Protein AF-F3QTE6-F1 (afdb_monomer_lite)

Sequence (58 aa):
MNTTSGSGIKEVVATEDSLVDVYTINGQLVRQNVQASQALNGLKKGMYVIKGNKVLVR

Structure (mmCIF, N/CA/C/O backbone):
data_AF-F3QTE6-F1
#
_entry.id   AF-F3QTE6-F1
#
loop_
_atom_site.group_PDB
_atom_site.id
_atom_site.type_symbol
_atom_site.label_atom_id
_atom_site.label_alt_id
_atom_site.label_comp_id
_atom_site.label_asym_id
_atom_site.label_entity_id
_atom_site.label_seq_id
_atom_site.pdbx_PDB_ins_code
_atom_site.Cartn_x
_atom_site.Cartn_y
_atom_site.Cartn_z
_atom_site.occupancy
_atom_site.B_iso_or_equiv
_atom_site.auth_seq_id
_atom_site.auth_comp_id
_atom_site.auth_asym_id
_atom_site.auth_atom_id
_atom_site.pdbx_PDB_model_num
ATOM 1 N N . MET A 1 1 ? 58.662 -9.391 0.686 1.00 44.59 1 MET A N 1
ATOM 2 C CA . MET A 1 1 ? 57.547 -9.272 1.646 1.00 44.59 1 MET A CA 1
ATOM 3 C C . MET A 1 1 ? 56.278 -9.119 0.830 1.00 44.59 1 MET A C 1
ATOM 5 O O . MET A 1 1 ? 56.171 -8.131 0.120 1.00 44.59 1 MET A O 1
ATOM 9 N N . ASN A 1 2 ? 55.367 -10.091 0.878 1.00 43.50 2 ASN A N 1
ATOM 10 C CA . ASN A 1 2 ? 54.077 -10.010 0.193 1.00 43.50 2 ASN A CA 1
ATOM 11 C C . ASN A 1 2 ? 52.981 -10.039 1.256 1.00 43.50 2 ASN A C 1
ATOM 13 O O . ASN A 1 2 ? 52.855 -11.046 1.944 1.00 43.50 2 ASN A O 1
ATOM 17 N N . THR A 1 3 ? 52.184 -8.975 1.369 1.00 50.47 3 THR A N 1
ATOM 18 C CA . THR A 1 3 ? 50.843 -9.051 1.967 1.00 50.47 3 THR A CA 1
ATOM 19 C C . THR A 1 3 ? 49.906 -8.158 1.152 1.00 50.47 3 THR A C 1
ATOM 21 O O . THR A 1 3 ? 49.882 -6.940 1.282 1.00 50.47 3 THR A O 1
ATOM 24 N N . THR A 1 4 ? 49.193 -8.780 0.216 1.00 56.94 4 THR A N 1
ATOM 25 C CA . THR A 1 4 ? 48.128 -8.152 -0.568 1.00 56.94 4 THR A CA 1
ATOM 26 C C . THR A 1 4 ? 46.911 -8.004 0.336 1.00 56.94 4 THR A C 1
ATOM 28 O O . THR A 1 4 ? 46.373 -9.004 0.807 1.00 56.94 4 THR A O 1
ATOM 31 N N . SER A 1 5 ? 46.497 -6.763 0.592 1.00 62.19 5 SER A N 1
ATOM 32 C CA . SER A 1 5 ? 45.301 -6.417 1.359 1.00 62.19 5 SER A CA 1
ATOM 33 C C . SER A 1 5 ? 44.067 -7.069 0.735 1.00 62.19 5 SER A C 1
ATOM 35 O O . SER A 1 5 ? 43.545 -6.606 -0.279 1.00 62.19 5 SER A O 1
ATOM 37 N N . GLY A 1 6 ? 43.614 -8.175 1.323 1.00 56.62 6 GLY A N 1
ATOM 38 C CA . GLY A 1 6 ? 42.374 -8.832 0.940 1.00 56.62 6 GLY A CA 1
ATOM 39 C C . GLY A 1 6 ? 41.199 -7.938 1.312 1.00 56.62 6 GLY A C 1
ATOM 40 O O . GLY A 1 6 ? 40.809 -7.878 2.475 1.00 56.62 6 GLY A O 1
ATOM 41 N N . SER A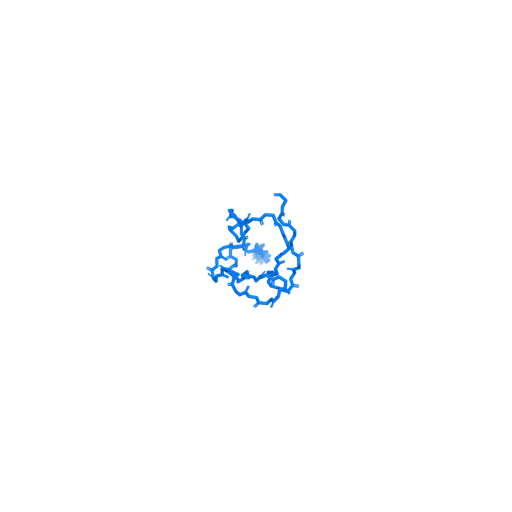 1 7 ? 40.637 -7.225 0.336 1.00 63.41 7 SER A N 1
ATOM 42 C CA . SER A 1 7 ? 39.355 -6.547 0.520 1.00 63.41 7 SER A CA 1
ATOM 43 C C . SER A 1 7 ? 38.266 -7.614 0.551 1.00 63.41 7 SER A C 1
ATOM 45 O O . SER A 1 7 ? 37.757 -8.022 -0.492 1.00 63.41 7 SER A O 1
ATOM 47 N N . GLY A 1 8 ? 37.930 -8.075 1.758 1.00 59.25 8 GLY A N 1
ATOM 48 C CA . GLY A 1 8 ? 36.706 -8.828 2.008 1.00 59.25 8 GLY A CA 1
ATOM 49 C C . GLY A 1 8 ? 35.507 -8.082 1.423 1.00 59.25 8 GLY A C 1
ATOM 50 O O . GLY A 1 8 ? 35.508 -6.850 1.352 1.00 59.25 8 GLY A O 1
ATOM 51 N N . ILE A 1 9 ? 34.525 -8.837 0.933 1.00 69.31 9 ILE A N 1
ATOM 52 C CA . ILE A 1 9 ? 33.297 -8.312 0.331 1.00 69.31 9 ILE A CA 1
ATOM 53 C C . ILE A 1 9 ? 32.738 -7.236 1.265 1.00 69.31 9 ILE A C 1
ATOM 55 O O . ILE A 1 9 ? 32.424 -7.522 2.421 1.00 69.31 9 ILE A O 1
ATOM 59 N N . LYS A 1 10 ? 32.668 -5.992 0.776 1.00 60.97 10 LYS A N 1
ATOM 60 C CA . LYS A 1 10 ? 31.995 -4.913 1.496 1.00 60.97 10 LYS A CA 1
ATOM 61 C C . LYS A 1 10 ? 30.547 -5.348 1.655 1.00 60.97 10 LYS A C 1
ATOM 63 O O . LYS A 1 10 ? 29.902 -5.661 0.661 1.00 6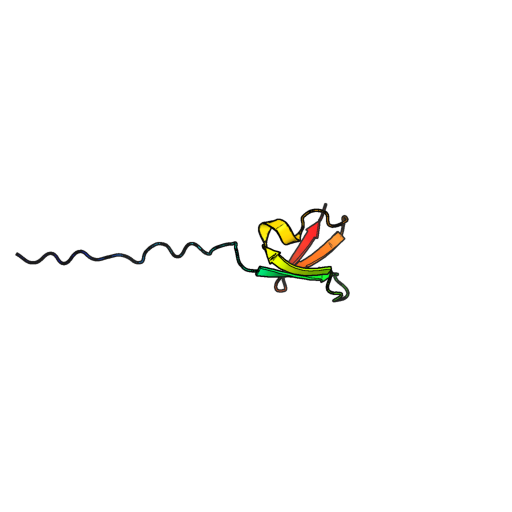0.97 10 LYS A O 1
ATOM 68 N N . GLU A 1 11 ? 30.125 -5.446 2.906 1.00 62.06 11 GLU A N 1
ATOM 69 C CA . GLU A 1 11 ? 28.772 -5.730 3.365 1.00 62.06 11 GLU A CA 1
ATOM 70 C C . GLU A 1 11 ? 27.713 -5.390 2.307 1.00 62.06 11 GLU A C 1
ATOM 72 O O . GLU A 1 11 ? 27.549 -4.232 1.916 1.00 62.06 11 GLU A O 1
ATOM 77 N N . VAL A 1 12 ? 27.016 -6.415 1.808 1.00 59.00 12 VAL A N 1
ATOM 78 C CA . VAL A 1 12 ? 25.834 -6.214 0.968 1.00 59.00 12 VAL A CA 1
ATOM 79 C C . VAL A 1 12 ? 24.725 -5.775 1.910 1.00 59.00 12 VAL A C 1
ATOM 81 O O . VAL A 1 12 ? 23.949 -6.589 2.408 1.00 59.00 12 VAL A O 1
ATOM 84 N N . VAL A 1 13 ? 24.684 -4.477 2.199 1.00 61.28 13 VAL A N 1
ATOM 85 C CA . VAL A 1 13 ? 23.521 -3.864 2.829 1.00 61.28 13 VAL A CA 1
ATOM 86 C C . VAL A 1 13 ? 22.407 -3.983 1.799 1.00 61.28 13 VAL A C 1
ATOM 88 O O . VAL A 1 13 ? 22.438 -3.316 0.764 1.00 61.28 13 VAL A O 1
ATOM 91 N N . ALA A 1 14 ? 21.457 -4.888 2.037 1.00 53.81 14 ALA A N 1
ATOM 92 C CA . ALA A 1 14 ? 20.206 -4.894 1.301 1.00 53.81 14 ALA A CA 1
ATOM 93 C C . ALA A 1 14 ? 19.562 -3.534 1.563 1.00 53.81 14 ALA A C 1
ATOM 95 O O . ALA A 1 14 ? 19.020 -3.295 2.639 1.00 53.81 14 ALA A O 1
ATOM 96 N N . THR A 1 15 ? 19.712 -2.604 0.624 1.00 54.78 15 THR A N 1
ATOM 97 C CA . THR A 1 15 ? 19.072 -1.305 0.728 1.00 54.78 15 THR A CA 1
ATOM 98 C C . THR A 1 15 ? 17.571 -1.567 0.714 1.00 54.78 15 THR A C 1
ATOM 100 O O . THR A 1 15 ? 16.975 -1.930 -0.305 1.00 54.78 15 THR A O 1
ATOM 103 N N . GLU A 1 16 ? 16.947 -1.431 1.885 1.00 57.78 16 GLU A N 1
ATOM 104 C CA . GLU A 1 16 ? 15.493 -1.520 2.041 1.00 57.78 16 GLU A CA 1
ATOM 105 C C . 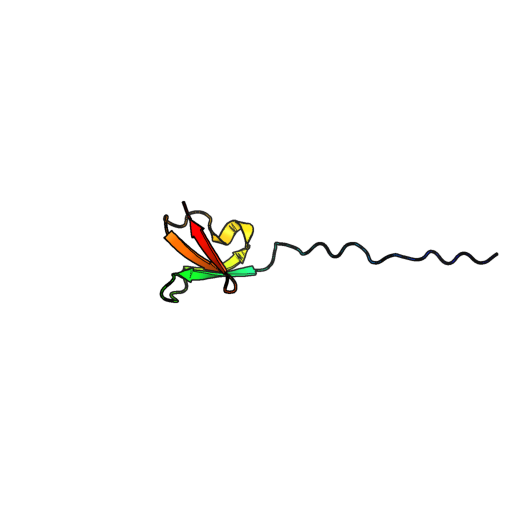GLU A 1 16 ? 14.765 -0.436 1.219 1.00 57.78 16 GLU A C 1
ATOM 107 O O . GLU A 1 16 ? 13.555 -0.515 1.016 1.00 57.78 16 GLU A O 1
ATOM 112 N N . ASP A 1 17 ? 15.516 0.499 0.626 1.00 60.72 17 ASP A N 1
ATOM 113 C CA . ASP A 1 17 ? 15.107 1.498 -0.369 1.00 60.72 17 ASP A CA 1
ATOM 114 C C . ASP A 1 17 ? 14.740 0.912 -1.741 1.00 60.72 17 ASP A C 1
ATOM 116 O O . ASP A 1 17 ? 14.793 1.581 -2.775 1.00 60.72 17 ASP A O 1
ATOM 120 N N . SER A 1 18 ? 14.332 -0.350 -1.787 1.00 79.62 18 SER A N 1
ATOM 121 C CA . SER A 1 18 ? 13.683 -0.860 -2.982 1.00 79.62 18 SER A CA 1
ATOM 122 C C . SER A 1 18 ? 12.308 -0.217 -3.129 1.00 79.62 18 SER A C 1
ATOM 124 O O . SER A 1 18 ? 11.455 -0.341 -2.248 1.00 79.62 18 SER A O 1
ATOM 126 N N . LEU A 1 19 ? 12.070 0.402 -4.282 1.00 90.88 19 LEU A N 1
ATOM 127 C CA . LEU A 1 19 ? 10.750 0.882 -4.673 1.00 90.88 19 LEU A CA 1
ATOM 128 C C . LEU A 1 19 ? 9.813 -0.321 -4.853 1.00 90.88 19 LEU A C 1
ATOM 130 O O . LEU A 1 19 ? 10.196 -1.348 -5.426 1.00 90.88 19 LEU A O 1
ATOM 134 N N . VAL A 1 20 ? 8.600 -0.217 -4.317 1.00 93.12 20 VAL A N 1
ATOM 135 C CA . VAL A 1 20 ? 7.595 -1.281 -4.322 1.00 93.12 20 VAL A CA 1
ATOM 136 C C . VAL A 1 20 ? 6.243 -0.756 -4.774 1.00 93.12 20 VAL A C 1
ATOM 138 O O . VAL A 1 20 ? 5.896 0.404 -4.556 1.00 93.12 20 VAL A O 1
ATOM 141 N N . ASP A 1 21 ? 5.456 -1.660 -5.341 1.00 94.94 21 ASP A N 1
ATOM 142 C CA . ASP A 1 21 ? 4.039 -1.446 -5.588 1.00 94.94 21 ASP A CA 1
ATOM 143 C C . ASP A 1 21 ? 3.224 -2.122 -4.482 1.00 94.94 21 ASP A C 1
ATOM 145 O O . ASP A 1 21 ? 3.578 -3.201 -3.988 1.00 94.94 21 ASP A O 1
ATOM 149 N N . VAL A 1 22 ? 2.127 -1.480 -4.093 1.00 95.19 22 VAL A N 1
ATOM 150 C CA . VAL A 1 22 ? 1.215 -1.938 -3.043 1.00 95.19 22 VAL A CA 1
ATOM 151 C C . VAL A 1 22 ? -0.138 -2.213 -3.666 1.00 95.19 22 VAL A C 1
ATOM 153 O O . VAL A 1 22 ? -0.727 -1.327 -4.287 1.00 95.19 22 VAL A O 1
ATOM 156 N N . TYR A 1 23 ? -0.662 -3.410 -3.436 1.00 96.56 23 TYR A N 1
ATOM 157 C CA . TYR A 1 23 ? -1.965 -3.837 -3.929 1.00 96.56 23 TYR A CA 1
ATOM 158 C C . TYR A 1 23 ? -2.909 -4.174 -2.776 1.00 96.56 23 TYR A C 1
ATOM 160 O O . TYR A 1 23 ? -2.472 -4.534 -1.682 1.00 96.56 23 TYR A O 1
ATOM 168 N N . THR A 1 24 ? -4.216 -4.094 -3.006 1.00 95.44 24 THR A N 1
ATOM 169 C CA . THR A 1 24 ? -5.203 -4.731 -2.122 1.00 95.44 24 THR A CA 1
ATOM 170 C C . THR A 1 24 ? -5.202 -6.247 -2.335 1.00 95.44 24 THR A C 1
ATOM 172 O O . THR A 1 24 ? -4.676 -6.748 -3.330 1.00 95.44 24 THR A O 1
ATOM 175 N N . ILE A 1 25 ? -5.856 -7.000 -1.446 1.00 94.62 25 ILE A N 1
ATOM 176 C CA . ILE A 1 25 ? -6.055 -8.450 -1.638 1.00 94.62 25 ILE A CA 1
ATOM 177 C C . ILE A 1 25 ? -6.810 -8.814 -2.925 1.00 94.62 25 ILE A C 1
ATOM 179 O O . ILE A 1 25 ? -6.673 -9.934 -3.404 1.00 94.62 25 ILE A O 1
ATOM 183 N N . ASN A 1 26 ? -7.572 -7.873 -3.489 1.00 94.31 26 ASN A N 1
ATOM 184 C CA . ASN A 1 26 ? -8.318 -8.060 -4.732 1.00 94.31 26 ASN A CA 1
ATOM 185 C C . ASN A 1 26 ? -7.459 -7.749 -5.973 1.00 94.31 26 ASN A C 1
ATOM 187 O O . ASN A 1 26 ? -7.973 -7.766 -7.085 1.00 94.31 26 ASN A O 1
ATOM 191 N N . GLY A 1 27 ? -6.174 -7.418 -5.793 1.00 93.38 27 GLY A N 1
ATOM 192 C CA . GLY A 1 27 ? -5.253 -7.083 -6.882 1.00 93.38 27 GLY A CA 1
ATOM 193 C C . GLY A 1 27 ? -5.343 -5.636 -7.373 1.00 93.38 27 GLY A C 1
ATOM 194 O O . GLY A 1 27 ? -4.734 -5.299 -8.383 1.00 93.38 27 GLY A O 1
ATOM 195 N N . GLN A 1 28 ? -6.070 -4.755 -6.679 1.00 95.94 28 GLN A N 1
ATOM 196 C CA . GLN A 1 28 ? -6.134 -3.340 -7.051 1.00 95.94 28 GLN A CA 1
ATOM 197 C C . GLN A 1 28 ? -4.854 -2.617 -6.625 1.00 95.94 28 GLN A C 1
ATOM 199 O O . GLN A 1 28 ? -4.494 -2.672 -5.450 1.00 95.94 28 GLN A O 1
ATOM 204 N N . LEU A 1 29 ? -4.214 -1.897 -7.548 1.00 95.06 29 LEU A N 1
ATOM 205 C CA . LEU A 1 29 ? -3.064 -1.041 -7.255 1.00 95.06 29 LEU A CA 1
ATOM 206 C C . LEU A 1 29 ? -3.488 0.127 -6.351 1.00 95.06 29 LEU A C 1
ATOM 208 O O . LEU A 1 29 ? -4.382 0.901 -6.689 1.00 95.06 29 LEU A O 1
ATOM 212 N N . VAL A 1 30 ? -2.847 0.234 -5.191 1.00 95.38 30 VAL A N 1
ATOM 213 C CA . VAL A 1 30 ? -3.079 1.288 -4.190 1.00 95.38 30 VAL A CA 1
ATOM 214 C C . VAL A 1 30 ? -1.974 2.331 -4.259 1.00 95.38 30 VAL A C 1
ATOM 216 O O . VAL A 1 30 ? -2.241 3.524 -4.134 1.00 95.38 30 VAL A O 1
ATOM 219 N N . ARG A 1 31 ? -0.728 1.877 -4.436 1.00 94.56 31 ARG A N 1
ATOM 220 C CA . ARG A 1 31 ? 0.456 2.727 -4.582 1.00 94.56 31 ARG A CA 1
ATOM 221 C C . A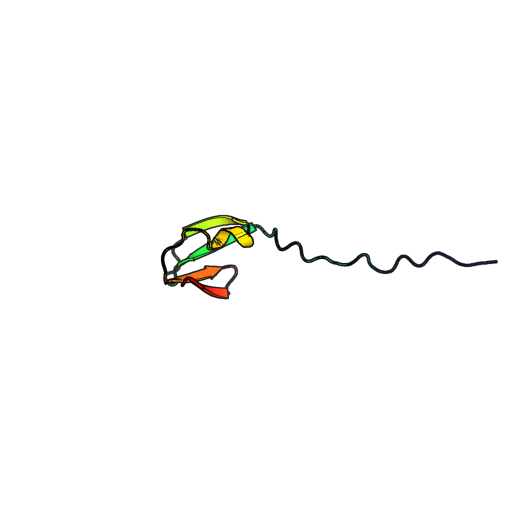RG A 1 31 ? 1.435 2.090 -5.541 1.00 94.56 31 ARG A C 1
ATOM 223 O O . ARG A 1 31 ? 1.556 0.870 -5.569 1.00 94.56 31 ARG A O 1
ATOM 230 N N . GLN A 1 32 ? 2.155 2.932 -6.260 1.00 94.56 32 GLN A N 1
ATOM 231 C CA . GLN A 1 32 ? 3.151 2.514 -7.226 1.00 94.56 32 GLN A CA 1
ATOM 232 C C . GLN A 1 32 ? 4.485 3.168 -6.897 1.00 94.56 32 GLN A C 1
ATOM 234 O O . GLN A 1 32 ? 4.507 4.349 -6.548 1.00 94.56 32 GLN A O 1
ATOM 239 N N . ASN A 1 33 ? 5.571 2.411 -7.045 1.00 93.00 33 ASN A N 1
ATOM 240 C CA . ASN A 1 33 ? 6.938 2.917 -6.965 1.00 93.00 33 ASN A CA 1
ATOM 241 C C . ASN A 1 33 ? 7.220 3.719 -5.676 1.00 93.00 33 ASN A C 1
ATOM 243 O O . ASN A 1 33 ? 7.877 4.755 -5.696 1.00 93.00 33 ASN A O 1
ATOM 247 N N . VAL A 1 34 ? 6.699 3.253 -4.540 1.00 92.94 34 VAL A N 1
ATOM 248 C CA . VAL A 1 34 ? 6.918 3.890 -3.233 1.00 92.94 34 VAL A CA 1
ATOM 249 C C . VAL A 1 34 ? 8.051 3.204 -2.488 1.00 92.94 34 VAL A C 1
ATOM 251 O O . VAL A 1 34 ? 8.273 2.009 -2.662 1.00 92.94 34 VAL A O 1
ATOM 254 N N . GLN A 1 35 ? 8.758 3.931 -1.625 1.00 92.06 35 GLN A N 1
ATOM 255 C CA . GLN A 1 35 ? 9.732 3.301 -0.733 1.00 92.06 35 GLN A CA 1
ATOM 256 C C . GLN A 1 35 ? 9.034 2.254 0.141 1.00 92.06 35 GLN A C 1
ATOM 258 O O . GLN A 1 35 ? 7.948 2.515 0.670 1.00 92.06 35 GLN A O 1
ATOM 263 N N . ALA A 1 36 ? 9.652 1.083 0.3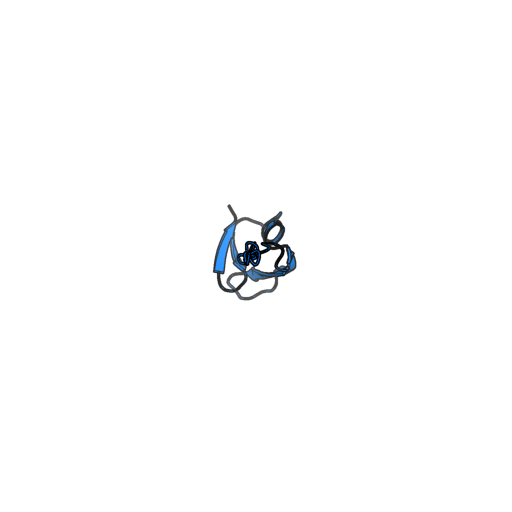16 1.00 88.06 36 ALA A N 1
ATOM 264 C CA . ALA A 1 36 ? 9.076 -0.001 1.112 1.00 88.06 36 ALA A CA 1
ATOM 265 C C . ALA A 1 36 ? 8.714 0.451 2.541 1.00 88.06 36 ALA A C 1
ATOM 267 O O . ALA A 1 36 ? 7.641 0.118 3.043 1.00 88.06 36 ALA A O 1
ATOM 268 N N . SER A 1 37 ? 9.556 1.293 3.146 1.00 89.06 37 SER A N 1
ATOM 269 C CA . SER A 1 37 ? 9.345 1.911 4.464 1.00 89.06 37 SER A CA 1
ATOM 270 C C . SER A 1 37 ? 8.091 2.797 4.534 1.00 89.06 37 SER A C 1
ATOM 272 O O . SER A 1 37 ? 7.445 2.901 5.576 1.00 89.06 37 SER A O 1
ATOM 274 N N . GLN A 1 38 ? 7.705 3.413 3.416 1.00 90.50 38 GLN A N 1
ATOM 275 C CA . GLN A 1 38 ? 6.557 4.318 3.303 1.00 90.50 38 GLN A CA 1
ATOM 276 C C . GLN A 1 38 ? 5.314 3.637 2.713 1.00 90.50 38 GLN A C 1
ATOM 278 O O . GLN A 1 38 ? 4.232 4.234 2.678 1.00 90.50 38 GLN A O 1
ATOM 283 N N . ALA A 1 39 ? 5.441 2.386 2.265 1.00 91.62 39 ALA A N 1
ATOM 284 C CA . ALA A 1 39 ? 4.408 1.661 1.536 1.00 91.62 39 ALA A CA 1
ATOM 285 C C . ALA A 1 39 ? 3.092 1.534 2.320 1.00 91.62 39 ALA A C 1
ATOM 287 O O . ALA A 1 39 ? 2.015 1.661 1.740 1.00 91.62 39 ALA A O 1
ATOM 288 N N . LEU A 1 40 ? 3.178 1.349 3.640 1.00 91.56 40 LEU A N 1
ATOM 289 C CA . LEU A 1 40 ? 2.022 1.177 4.528 1.00 91.56 40 LEU A CA 1
ATOM 290 C C . LEU A 1 40 ? 1.538 2.485 5.172 1.00 91.56 40 LEU A C 1
ATOM 292 O O . LEU A 1 40 ? 0.491 2.505 5.820 1.00 91.56 40 LEU A O 1
ATOM 296 N N . ASN A 1 41 ? 2.286 3.579 5.016 1.00 92.56 41 ASN A N 1
ATOM 297 C CA . ASN A 1 41 ? 2.034 4.816 5.748 1.00 92.56 41 ASN A CA 1
ATOM 298 C C . ASN A 1 41 ? 0.705 5.458 5.316 1.00 92.56 41 ASN A C 1
ATOM 300 O O . ASN A 1 41 ? 0.527 5.782 4.141 1.00 92.56 41 ASN A O 1
ATOM 304 N N . GLY A 1 42 ? -0.221 5.654 6.256 1.00 91.81 42 GLY A N 1
ATOM 305 C CA . GLY A 1 42 ? -1.534 6.256 6.001 1.00 91.81 42 GLY A CA 1
ATOM 306 C C . GLY A 1 42 ? -2.526 5.341 5.273 1.00 91.81 42 GLY A C 1
ATOM 307 O O . GLY A 1 42 ? -3.570 5.816 4.823 1.00 91.81 42 GLY A O 1
ATOM 308 N N . LEU A 1 43 ? -2.226 4.045 5.130 1.00 92.50 43 LEU A N 1
ATOM 309 C CA . LEU A 1 43 ? -3.210 3.074 4.654 1.00 92.50 43 LEU A CA 1
ATOM 310 C C . LEU A 1 43 ? -4.241 2.777 5.749 1.00 92.50 43 LEU A C 1
ATOM 312 O O . LEU A 1 43 ? -3.932 2.754 6.939 1.00 92.50 43 LEU A O 1
ATOM 316 N N . LYS A 1 44 ? -5.490 2.540 5.336 1.00 93.69 44 LYS A N 1
ATOM 317 C CA . LYS A 1 44 ? -6.538 2.073 6.251 1.00 93.69 44 LYS A CA 1
ATOM 318 C C . LYS A 1 44 ? -6.187 0.671 6.754 1.00 93.69 44 LYS A C 1
ATOM 320 O O . LYS A 1 44 ? -5.485 -0.079 6.081 1.00 93.69 44 LYS A O 1
ATOM 325 N N . LYS A 1 45 ? -6.723 0.298 7.917 1.00 94.38 45 LYS A N 1
ATOM 326 C CA . LYS A 1 45 ? -6.576 -1.062 8.448 1.00 94.38 45 LYS A CA 1
ATOM 327 C C . LYS A 1 45 ? -7.088 -2.080 7.431 1.00 94.38 45 LYS A C 1
ATOM 329 O O . LYS A 1 45 ? -8.171 -1.902 6.872 1.00 94.38 45 LYS A O 1
ATOM 334 N N . GLY A 1 46 ? -6.317 -3.134 7.200 1.00 94.69 46 GLY A N 1
ATOM 335 C CA . GLY A 1 46 ? -6.628 -4.123 6.175 1.00 94.69 46 GLY A CA 1
ATOM 336 C C . GLY A 1 46 ? -5.408 -4.895 5.692 1.00 94.69 46 GLY A C 1
ATOM 337 O O . GLY A 1 46 ? -4.286 -4.670 6.139 1.00 94.69 46 GLY A O 1
ATOM 338 N N . MET A 1 47 ? -5.648 -5.832 4.779 1.00 96.00 47 MET A N 1
ATOM 339 C CA . MET A 1 47 ? -4.610 -6.656 4.164 1.00 96.00 47 MET A CA 1
ATOM 340 C C . MET A 1 47 ? -4.172 -6.069 2.822 1.00 96.00 47 MET A C 1
ATOM 342 O O . MET A 1 47 ? -5.008 -5.743 1.975 1.00 96.00 47 MET A O 1
ATOM 346 N N . TYR A 1 48 ? -2.861 -6.005 2.621 1.00 96.69 48 TYR A N 1
ATOM 347 C CA . TYR A 1 48 ? -2.221 -5.501 1.411 1.00 96.69 48 TYR A CA 1
ATOM 348 C C . TYR A 1 48 ? -1.188 -6.495 0.893 1.00 96.69 48 TYR A C 1
ATOM 350 O O . TYR A 1 48 ? -0.707 -7.346 1.638 1.00 96.69 48 TYR A O 1
ATOM 358 N N . VAL A 1 49 ? -0.851 -6.394 -0.387 1.00 95.62 49 VAL A N 1
ATOM 359 C CA . VAL A 1 49 ? 0.152 -7.229 -1.046 1.00 95.62 49 VAL A CA 1
ATOM 360 C C . VAL A 1 49 ? 1.289 -6.346 -1.537 1.0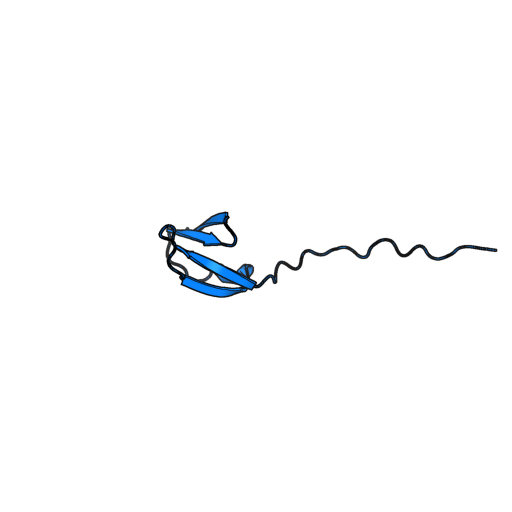0 95.62 49 VAL A C 1
ATOM 362 O O . VAL A 1 49 ? 1.060 -5.407 -2.296 1.00 95.62 49 VAL A O 1
ATOM 365 N N . ILE A 1 50 ? 2.511 -6.657 -1.107 1.00 93.81 50 ILE A N 1
ATOM 366 C CA . ILE A 1 50 ? 3.738 -5.939 -1.468 1.00 93.81 50 ILE A CA 1
ATOM 367 C C . ILE A 1 50 ? 4.775 -6.975 -1.882 1.00 93.81 50 ILE A C 1
ATOM 369 O O . ILE A 1 50 ? 5.141 -7.835 -1.079 1.00 93.81 50 ILE A O 1
ATOM 373 N N . LYS A 1 51 ? 5.246 -6.926 -3.135 1.00 88.50 51 LYS A N 1
ATOM 374 C CA . LYS A 1 51 ? 6.208 -7.912 -3.678 1.00 88.50 51 LYS A CA 1
ATOM 375 C C . LYS A 1 51 ? 5.784 -9.377 -3.429 1.00 88.50 51 LYS A C 1
ATOM 377 O O . LYS A 1 51 ? 6.604 -10.219 -3.085 1.00 88.50 51 LYS A O 1
ATOM 382 N N . GLY A 1 52 ? 4.485 -9.670 -3.529 1.00 86.81 52 GLY A N 1
ATOM 383 C CA . GLY A 1 52 ? 3.923 -11.003 -3.263 1.00 86.81 52 GLY A CA 1
ATOM 384 C C . GLY A 1 52 ? 3.717 -11.348 -1.781 1.00 86.81 52 GLY A C 1
ATOM 385 O O . GLY A 1 52 ? 3.053 -12.337 -1.477 1.00 86.81 52 GLY A O 1
ATOM 386 N N . ASN A 1 53 ? 4.198 -10.519 -0.853 1.00 91.81 53 ASN A N 1
ATOM 387 C CA . ASN A 1 53 ? 3.988 -10.706 0.579 1.00 91.81 53 ASN A CA 1
ATOM 388 C C . ASN A 1 53 ? 2.690 -10.043 1.023 1.00 91.81 53 ASN A C 1
ATOM 390 O O . ASN A 1 53 ? 2.435 -8.879 0.712 1.00 91.81 53 ASN A O 1
ATOM 394 N N . LYS A 1 54 ? 1.879 -10.781 1.782 1.00 93.94 54 LYS A N 1
ATOM 395 C CA . LYS A 1 54 ? 0.661 -10.258 2.398 1.00 93.94 54 LYS A CA 1
ATOM 396 C C . LYS A 1 54 ? 1.007 -9.585 3.724 1.00 93.94 54 LYS A C 1
ATOM 398 O O . LYS A 1 54 ? 1.566 -10.228 4.607 1.00 93.94 54 LYS A O 1
ATOM 403 N N . VAL A 1 55 ? 0.646 -8.316 3.870 1.00 94.31 55 VAL A N 1
ATOM 404 C CA . VAL A 1 55 ? 0.943 -7.494 5.045 1.00 94.31 55 VAL A CA 1
ATOM 405 C C . VAL A 1 55 ? -0.351 -6.951 5.640 1.00 94.31 55 VAL A C 1
ATOM 407 O O . VAL A 1 55 ? -1.202 -6.426 4.923 1.00 94.31 55 VAL A O 1
ATOM 410 N N . LEU A 1 56 ? -0.498 -7.080 6.959 1.00 94.44 56 LEU A N 1
ATOM 411 C CA . LEU A 1 56 ? -1.641 -6.566 7.708 1.00 94.44 56 LEU A CA 1
ATOM 412 C C . LEU A 1 56 ? -1.324 -5.175 8.270 1.00 94.44 56 LEU A C 1
ATOM 414 O O . LEU A 1 56 ? -0.418 -5.034 9.090 1.00 94.44 56 LEU A O 1
ATOM 418 N N . VAL A 1 57 ? -2.112 -4.173 7.884 1.00 94.56 57 VAL A N 1
ATOM 419 C CA . VAL A 1 57 ? -2.112 -2.833 8.488 1.00 94.56 57 VAL A CA 1
ATOM 420 C C . VAL A 1 57 ? -3.115 -2.824 9.638 1.00 94.56 57 VAL A C 1
ATOM 422 O O . VAL A 1 57 ? -4.275 -3.208 9.453 1.00 94.56 57 VAL A O 1
ATOM 425 N N . ARG A 1 58 ? -2.660 -2.423 10.827 1.00 89.06 58 ARG A N 1
ATOM 426 C CA . ARG A 1 58 ? -3.432 -2.432 12.079 1.00 89.06 58 ARG A CA 1
ATOM 427 C C . ARG A 1 58 ? -3.716 -1.038 12.606 1.00 89.06 58 ARG A C 1
ATOM 429 O O . ARG A 1 58 ? -3.055 -0.080 12.169 1.00 89.06 58 ARG A O 1
#

pLDDT: mean 82.49, std 16.7, range [43.5, 96.69]

InterPro domains:
  IPR026444 Secretion system, C-terminal sorting domain [TIGR04183] (10-51)

Secondary structure (DSSP, 8-state):
-------PPP-----S--EEEEEETTS-EEEEEEEGGGTTTTPPSEEEEETTEEEEE-

Radius of gyration: 18.66 Å; chains: 1; bounding box: 66×17×19 Å

Organism: NCBI:txid762982

Foldseek 3Di:
DDDDPPPDPDDPPPPLQFFKWKAAPVRHTPDGRHRPVCRLPPDDFHWIAIPNDIDTDD